Protein AF-A0A7S4NW80-F1 (afdb_monomer_lite)

Secondary structure (DSSP, 8-state):
--------------PPPHHHHHHHHHHHHT-BTTTEETTEEEGGGHHHHTTTS-HHHHHHHHHHHHHTTS-EEEETTEEE-GGGS-SSPP-GGGTS-GGGSS---------------------------

Foldseek 3Di:
DDDPPDDPPDDDDDDDDPVVLVVLLCLLLVPPPPAADQQKGAQVCLCVSCVVPPPVCSVVSVVVCVVVVQWDDPPPRMIGGPSSHDPDDPDCVCPPDPCNVPPDPPPPDDDDDDDDDDDDDDDDDDDDD

InterPro domains:
  IPR032171 C-terminal of Roc, COR-A domain [PF16095] (11-85)

Sequence (129 aa):
REGEEGEVVRKRLVVLQPRWLTSVLATVVTMRYAYVKRGILHEKDLPKIWHEYPSSLWKPMRLLLQKLDIFFDLGDGRFIVPCLLPENRPNVEMYTTREGILGRRKRKKGRRGALGEGEEEEGGLLLRR

Structure (mmCIF, N/CA/C/O backbone):
data_AF-A0A7S4NW80-F1
#
_entry.id   AF-A0A7S4NW80-F1
#
loop_
_atom_site.group_PDB
_atom_site.id
_atom_site.type_symbol
_atom_site.label_atom_id
_atom_site.label_alt_id
_atom_site.label_comp_id
_atom_site.label_asym_id
_atom_site.label_entity_id
_atom_site.label_seq_id
_atom_site.pdbx_PDB_ins_code
_atom_site.Cartn_x
_atom_site.Cartn_y
_atom_site.Cartn_z
_atom_site.occupancy
_atom_site.B_iso_or_equiv
_atom_site.auth_seq_id
_atom_site.auth_comp_id
_atom_site.auth_asym_id
_atom_site.auth_atom_id
_atom_site.pdbx_PDB_model_num
ATOM 1 N N . ARG A 1 1 ? -12.847 -30.992 36.897 1.00 46.88 1 ARG A N 1
ATOM 2 C CA . ARG A 1 1 ? -13.481 -30.489 35.656 1.00 46.88 1 ARG A CA 1
ATOM 3 C C . ARG A 1 1 ? -12.911 -29.106 35.438 1.00 46.88 1 ARG A C 1
ATOM 5 O O . ARG A 1 1 ? -13.334 -28.179 36.111 1.00 46.88 1 ARG A O 1
ATOM 12 N N . GLU A 1 2 ? -11.851 -29.042 34.647 1.00 44.47 2 GLU A N 1
ATOM 13 C CA . GLU A 1 2 ? -11.161 -27.805 34.293 1.00 44.47 2 GLU A CA 1
ATOM 14 C C . GLU A 1 2 ? -12.064 -27.013 33.345 1.00 44.47 2 GLU A C 1
ATOM 16 O O . GLU A 1 2 ? -12.655 -27.584 32.427 1.00 44.47 2 GLU A O 1
ATOM 21 N N . GLY A 1 3 ? -12.262 -25.733 33.648 1.00 48.06 3 GLY A N 1
ATOM 22 C CA . GLY A 1 3 ? -12.982 -24.812 32.784 1.00 48.06 3 GLY A CA 1
ATOM 23 C C . GLY A 1 3 ? -12.032 -24.317 31.707 1.00 48.06 3 GLY A C 1
ATOM 24 O O . GLY A 1 3 ? -11.079 -23.606 32.008 1.00 48.06 3 GLY A O 1
ATOM 25 N N . GLU A 1 4 ? -12.289 -24.699 30.462 1.00 56.06 4 GLU A N 1
ATOM 26 C CA . GLU A 1 4 ? -11.706 -24.041 29.298 1.00 56.06 4 GLU A CA 1
ATOM 27 C C . GLU A 1 4 ? -12.335 -22.644 29.188 1.00 56.06 4 GLU A C 1
ATOM 29 O O . GLU A 1 4 ? -13.441 -22.472 28.670 1.00 56.06 4 GLU A O 1
ATOM 34 N N . GLU A 1 5 ? -11.661 -21.631 29.733 1.00 56.81 5 GLU A N 1
ATOM 35 C CA . GLU A 1 5 ? -11.997 -20.235 29.466 1.00 56.81 5 GLU A CA 1
ATOM 36 C C . GLU A 1 5 ? -11.665 -19.929 28.002 1.00 56.81 5 GLU A C 1
ATOM 38 O O . GLU A 1 5 ? -10.523 -19.671 27.627 1.00 56.81 5 GLU A O 1
ATOM 43 N N . GLY A 1 6 ? -12.684 -20.009 27.147 1.00 58.62 6 GLY A N 1
ATOM 44 C CA . GLY A 1 6 ? -12.583 -19.620 25.748 1.00 58.62 6 GLY A CA 1
ATOM 45 C C . GLY A 1 6 ? -12.215 -18.141 25.617 1.00 58.62 6 GLY A C 1
ATOM 46 O O . GLY A 1 6 ? -12.953 -17.259 26.058 1.00 58.62 6 GLY A O 1
ATOM 47 N N . GLU A 1 7 ? -11.083 -17.866 24.974 1.00 63.31 7 GLU A N 1
ATOM 48 C CA . GLU A 1 7 ? -10.639 -16.519 24.626 1.00 63.31 7 GLU A CA 1
ATOM 49 C C . GLU A 1 7 ? -11.670 -15.845 23.700 1.00 63.31 7 GLU A C 1
ATOM 51 O O . GLU A 1 7 ? -11.826 -16.187 22.524 1.00 63.31 7 GLU A O 1
ATOM 56 N N . VAL A 1 8 ? -12.411 -14.866 24.227 1.00 65.25 8 VAL A N 1
ATOM 57 C CA . VAL A 1 8 ? -13.405 -14.114 23.451 1.00 65.25 8 VAL A CA 1
ATOM 58 C C . VAL A 1 8 ? -12.692 -13.090 22.566 1.00 65.25 8 VAL A C 1
ATOM 60 O O . VAL A 1 8 ? -12.494 -11.930 22.937 1.00 65.25 8 VAL A O 1
ATOM 63 N N . VAL A 1 9 ? -12.333 -13.502 21.351 1.00 64.62 9 VAL A N 1
ATOM 64 C CA . VAL A 1 9 ? -11.798 -12.603 20.320 1.00 64.62 9 VAL A CA 1
ATOM 65 C C . VAL A 1 9 ? -12.895 -11.625 19.874 1.00 64.62 9 VAL A C 1
ATOM 67 O O . VAL A 1 9 ? -13.737 -11.931 19.026 1.00 64.62 9 VAL A O 1
ATOM 70 N N . ARG A 1 10 ? -12.895 -10.406 20.428 1.00 58.72 10 ARG A N 1
ATOM 71 C CA . ARG A 1 10 ? -13.796 -9.321 20.001 1.00 58.72 10 ARG A CA 1
ATOM 72 C C . ARG A 1 10 ? -13.418 -8.829 18.602 1.00 58.72 10 ARG A C 1
ATOM 74 O O . ARG A 1 10 ? -12.544 -7.979 18.437 1.00 58.72 10 ARG A O 1
ATOM 81 N N . LYS A 1 11 ? -14.115 -9.328 17.580 1.00 71.88 11 LYS A N 1
ATOM 82 C CA . LYS A 1 11 ? -14.012 -8.809 16.210 1.00 71.88 11 LYS A CA 1
ATOM 83 C C . LYS A 1 11 ? -14.622 -7.406 16.147 1.00 71.88 11 LYS A C 1
ATOM 85 O O . LYS A 1 11 ? -15.823 -7.235 16.335 1.00 71.88 11 LYS A O 1
ATOM 90 N N . ARG A 1 12 ? -13.798 -6.390 15.876 1.00 76.12 12 ARG A N 1
ATOM 91 C CA . ARG A 1 12 ? -14.279 -5.034 15.571 1.00 76.12 12 ARG A CA 1
ATOM 92 C C . ARG A 1 12 ? -14.757 -4.993 14.120 1.00 76.12 12 ARG A C 1
ATOM 94 O O . ARG A 1 12 ? -13.950 -5.153 13.207 1.00 76.12 12 ARG A O 1
ATOM 101 N N . LEU A 1 13 ? -16.057 -4.788 13.920 1.00 80.38 13 LEU A N 1
ATOM 102 C CA . LEU A 1 13 ? -16.633 -4.538 12.601 1.00 80.38 13 LEU A CA 1
ATOM 103 C C . LEU A 1 13 ? -16.345 -3.086 12.205 1.00 80.38 13 LEU A C 1
ATOM 105 O O . LEU A 1 13 ? -16.737 -2.161 12.912 1.00 80.38 13 LEU A O 1
ATOM 109 N N . VAL A 1 14 ? -15.648 -2.891 11.087 1.00 79.88 14 VAL A N 1
ATOM 110 C CA . VAL A 1 14 ? -15.378 -1.567 10.515 1.00 79.88 14 VAL A CA 1
ATOM 111 C C . VAL A 1 14 ? -16.113 -1.481 9.185 1.00 79.88 14 VAL A C 1
ATOM 113 O O . VAL A 1 14 ? -15.820 -2.248 8.271 1.00 79.88 14 VAL A O 1
ATOM 116 N N . VAL A 1 15 ? -17.069 -0.558 9.084 1.00 84.75 15 VAL A N 1
ATOM 117 C CA . VAL A 1 15 ? -17.793 -0.273 7.839 1.00 84.75 15 VAL A CA 1
ATOM 118 C C . VAL A 1 15 ? -17.139 0.937 7.184 1.00 84.75 15 VAL A C 1
ATOM 120 O O . VAL A 1 15 ? -17.093 2.017 7.769 1.00 84.75 15 VAL A O 1
ATOM 123 N N . LEU A 1 16 ? -16.598 0.744 5.982 1.00 86.94 16 LEU A N 1
ATOM 124 C CA . LEU A 1 16 ? -15.934 1.795 5.214 1.00 86.94 16 LEU A CA 1
ATOM 125 C C . LEU A 1 16 ? -16.882 2.351 4.154 1.00 86.94 16 LEU A C 1
ATOM 127 O O . LEU A 1 16 ? -17.614 1.603 3.506 1.00 86.94 16 LEU A O 1
ATOM 131 N N . GLN A 1 17 ? -16.829 3.663 3.932 1.00 90.94 17 GLN A N 1
ATOM 132 C CA . GLN A 1 17 ? -17.510 4.275 2.796 1.00 90.94 17 GLN A CA 1
ATOM 133 C C . GLN A 1 17 ? -16.783 3.892 1.491 1.00 90.94 17 GLN A C 1
ATOM 135 O O . GLN A 1 17 ? -15.570 4.110 1.404 1.00 90.94 17 GLN A O 1
ATOM 140 N N . PRO A 1 18 ? -17.483 3.394 0.452 1.00 90.81 18 PRO A N 1
ATOM 141 C CA . PRO A 1 18 ? -16.846 2.960 -0.796 1.00 90.81 18 PRO A CA 1
ATOM 142 C C . PRO A 1 18 ? -15.996 4.049 -1.454 1.00 90.81 18 PRO A C 1
ATOM 144 O O . PRO A 1 18 ? -14.873 3.791 -1.877 1.00 90.81 18 PRO A O 1
ATOM 147 N N . ARG A 1 19 ? -16.494 5.292 -1.459 1.00 92.62 19 ARG A N 1
ATOM 148 C CA . ARG A 1 19 ? -15.778 6.447 -2.012 1.00 92.62 19 ARG A CA 1
ATOM 149 C C . ARG A 1 19 ? -14.436 6.685 -1.314 1.00 92.62 19 ARG A C 1
ATOM 151 O O . ARG A 1 19 ? -13.433 6.921 -1.981 1.00 92.62 19 ARG A O 1
ATOM 158 N N . TRP A 1 20 ? -14.403 6.580 0.013 1.00 89.56 20 TRP A N 1
ATOM 159 C CA . TRP A 1 20 ? -13.165 6.727 0.778 1.00 89.56 20 TRP A CA 1
ATOM 160 C C . TRP A 1 20 ? -12.166 5.622 0.427 1.00 89.56 20 TRP A C 1
ATOM 162 O O . TRP A 1 20 ? -11.004 5.909 0.150 1.00 89.56 20 TRP A O 1
ATOM 172 N N . LEU A 1 21 ? -12.630 4.370 0.343 1.00 89.75 21 LEU A N 1
ATOM 173 C CA . LEU A 1 21 ? -11.783 3.246 -0.054 1.00 89.75 21 LEU A CA 1
ATOM 174 C C . LEU A 1 21 ? -11.182 3.468 -1.444 1.00 89.75 21 LEU A C 1
ATOM 176 O O . LEU A 1 21 ? -9.977 3.316 -1.614 1.00 89.75 21 LEU A O 1
ATOM 180 N N . THR A 1 22 ? -11.989 3.886 -2.422 1.00 90.88 22 THR A N 1
ATOM 181 C CA . THR A 1 22 ? -11.489 4.155 -3.777 1.00 90.88 22 THR A CA 1
ATOM 182 C C . THR A 1 22 ? -10.425 5.247 -3.802 1.00 90.88 22 THR A C 1
ATOM 184 O O . THR A 1 22 ? -9.446 5.102 -4.528 1.00 90.88 22 THR A O 1
ATOM 187 N N . SER A 1 23 ? -10.555 6.293 -2.977 1.00 89.25 23 SER A N 1
ATOM 188 C CA . SER A 1 23 ? -9.521 7.323 -2.843 1.00 89.25 23 SER A CA 1
ATOM 189 C C . SER A 1 23 ? -8.219 6.738 -2.297 1.00 89.25 23 SER A C 1
ATOM 191 O O . SER A 1 23 ? -7.157 6.992 -2.862 1.00 89.25 23 SER A O 1
ATOM 193 N N . VAL A 1 24 ? -8.294 5.890 -1.267 1.00 88.25 24 VAL A N 1
ATOM 194 C CA . VAL A 1 24 ? -7.122 5.194 -0.716 1.00 88.25 24 VAL A CA 1
ATOM 195 C C . VAL A 1 24 ? -6.454 4.308 -1.769 1.00 88.25 24 VAL A C 1
ATOM 197 O O . VAL A 1 24 ? -5.238 4.387 -1.939 1.00 88.25 24 VAL A O 1
ATOM 200 N N . LEU A 1 25 ? -7.222 3.509 -2.515 1.00 86.75 25 LEU A N 1
ATOM 201 C CA . LEU A 1 25 ? -6.668 2.659 -3.574 1.00 86.75 25 LEU A CA 1
ATOM 202 C C . LEU A 1 25 ? -6.010 3.490 -4.678 1.00 86.75 25 LEU A C 1
ATOM 204 O O . LEU A 1 25 ? -4.895 3.181 -5.101 1.00 86.75 25 LEU A O 1
ATOM 208 N N . ALA A 1 26 ? -6.671 4.571 -5.101 1.00 87.00 26 ALA A N 1
ATOM 209 C CA . ALA A 1 26 ? -6.148 5.480 -6.110 1.00 87.00 26 ALA A CA 1
ATOM 210 C C . ALA A 1 26 ? -4.785 6.036 -5.691 1.00 87.00 26 ALA A C 1
ATOM 212 O O . ALA A 1 26 ? -3.867 5.999 -6.506 1.00 87.00 26 ALA A O 1
ATOM 213 N N . THR A 1 27 ? -4.609 6.424 -4.414 1.00 84.94 27 THR A N 1
ATOM 214 C CA . THR A 1 27 ? -3.316 6.947 -3.939 1.00 84.94 27 THR A CA 1
ATOM 215 C C . THR A 1 27 ? -2.152 6.004 -4.194 1.00 84.94 27 THR A C 1
ATOM 217 O O . THR A 1 27 ? -1.060 6.508 -4.405 1.00 84.94 27 THR A O 1
ATOM 220 N N . VAL A 1 28 ? -2.368 4.680 -4.196 1.00 82.00 28 VAL A N 1
ATOM 221 C CA . VAL A 1 28 ? -1.335 3.653 -4.421 1.00 82.00 28 VAL A CA 1
ATOM 222 C C . VAL A 1 28 ? -1.138 3.344 -5.896 1.00 82.00 28 VAL A C 1
ATOM 224 O O . VAL A 1 28 ? -0.006 3.296 -6.375 1.00 82.00 28 VAL A O 1
ATOM 227 N N . VAL A 1 29 ? -2.227 3.159 -6.638 1.00 77.12 29 VAL A N 1
ATOM 228 C CA . VAL A 1 29 ? -2.153 2.753 -8.048 1.00 77.12 29 VAL A CA 1
ATOM 229 C C . VAL A 1 29 ? -1.610 3.886 -8.927 1.00 77.12 29 VAL A C 1
ATOM 231 O O . VAL A 1 29 ? -0.906 3.626 -9.903 1.00 77.12 29 VAL A O 1
ATOM 234 N N . THR A 1 30 ? -1.864 5.149 -8.572 1.00 78.25 30 THR A N 1
ATOM 235 C CA . THR A 1 30 ? -1.389 6.308 -9.344 1.00 78.25 30 THR A CA 1
ATOM 236 C C . THR A 1 30 ? 0.000 6.803 -8.934 1.00 78.25 30 THR A C 1
ATOM 238 O O . THR A 1 30 ? 0.465 7.796 -9.491 1.00 78.25 30 THR A O 1
ATOM 241 N N . MET A 1 31 ? 0.708 6.130 -8.013 1.00 73.81 31 MET A N 1
ATOM 242 C CA . MET A 1 31 ? 2.079 6.483 -7.589 1.00 73.81 31 MET A CA 1
ATOM 243 C C . MET A 1 31 ? 3.140 6.191 -8.657 1.00 73.81 31 MET A C 1
ATOM 245 O O . MET A 1 31 ? 4.186 5.596 -8.380 1.00 73.81 31 MET A O 1
ATOM 249 N N . ARG A 1 32 ? 2.915 6.550 -9.914 1.00 63.62 32 ARG A N 1
ATOM 250 C CA . ARG A 1 32 ? 3.941 6.333 -10.929 1.00 63.62 32 ARG A CA 1
ATOM 251 C C . ARG A 1 32 ? 5.057 7.380 -10.780 1.00 63.62 32 ARG A C 1
ATOM 253 O O . ARG A 1 32 ? 4.809 8.575 -10.661 1.00 63.62 32 ARG A O 1
ATOM 260 N N . TYR A 1 33 ? 6.300 6.892 -10.767 1.00 63.81 33 TYR A N 1
ATOM 261 C CA . TYR A 1 33 ? 7.582 7.620 -10.831 1.00 63.81 33 TYR A CA 1
ATOM 262 C C . TYR A 1 33 ? 8.055 8.416 -9.600 1.00 63.81 33 TYR A C 1
ATOM 264 O O . TYR A 1 33 ? 9.267 8.530 -9.422 1.00 63.81 33 TYR A O 1
ATOM 272 N N . ALA A 1 34 ? 7.171 8.918 -8.729 1.00 69.00 34 ALA A N 1
ATOM 273 C CA . ALA A 1 34 ? 7.596 9.739 -7.581 1.00 69.00 34 ALA A CA 1
ATOM 274 C C . ALA A 1 34 ? 8.117 8.923 -6.378 1.00 69.00 34 ALA A C 1
ATOM 276 O O . ALA A 1 34 ? 9.140 9.273 -5.789 1.00 69.00 34 ALA A O 1
ATOM 277 N N . TYR A 1 35 ? 7.441 7.822 -6.031 1.00 77.19 35 TYR A N 1
ATOM 278 C CA . TYR A 1 35 ? 7.713 7.062 -4.795 1.00 77.19 35 TYR A CA 1
ATOM 279 C C . TYR A 1 35 ? 7.975 5.571 -5.024 1.00 77.19 35 TYR A C 1
ATOM 281 O O . TYR A 1 35 ? 8.599 4.921 -4.187 1.00 77.19 35 TYR A O 1
ATOM 289 N N . VAL A 1 36 ? 7.537 5.031 -6.165 1.00 81.00 36 VAL A N 1
ATOM 290 C CA . VAL A 1 36 ? 7.682 3.613 -6.502 1.00 81.00 36 VAL A CA 1
ATOM 291 C C . VAL A 1 36 ? 8.739 3.448 -7.587 1.00 81.00 36 VAL A C 1
ATOM 293 O O . VAL A 1 36 ? 8.594 3.957 -8.700 1.00 81.00 36 VAL A O 1
ATOM 296 N N . LYS A 1 37 ? 9.813 2.714 -7.278 1.00 83.25 37 LYS A N 1
ATOM 297 C CA . LYS A 1 37 ? 10.884 2.388 -8.231 1.00 83.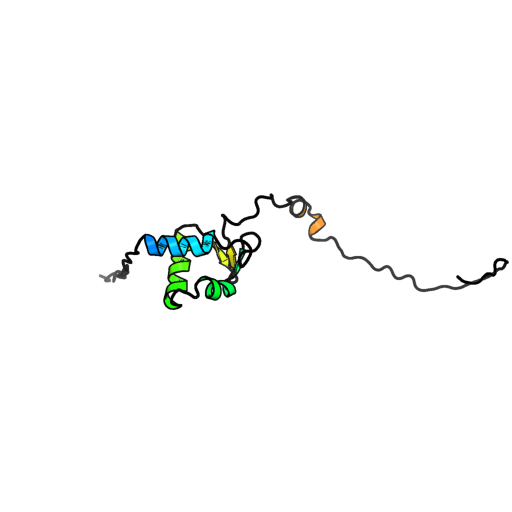25 37 LYS A CA 1
ATOM 298 C C . LYS A 1 37 ? 10.858 0.897 -8.532 1.00 83.25 37 LYS A C 1
ATOM 300 O O . LYS A 1 37 ? 11.095 0.089 -7.643 1.00 83.25 37 LYS A O 1
ATOM 305 N N . ARG A 1 38 ? 10.601 0.535 -9.796 1.00 85.62 38 ARG A N 1
ATOM 306 C CA . ARG A 1 38 ? 10.499 -0.869 -10.257 1.00 85.62 38 ARG A CA 1
ATOM 307 C C . ARG A 1 38 ? 9.504 -1.697 -9.424 1.00 85.62 38 ARG A C 1
ATOM 309 O O . ARG A 1 38 ? 9.812 -2.815 -9.031 1.00 85.62 38 ARG A O 1
ATOM 316 N N . GLY A 1 39 ? 8.348 -1.117 -9.110 1.00 89.00 39 GLY A N 1
ATOM 317 C CA . GLY A 1 39 ? 7.333 -1.748 -8.262 1.00 89.00 39 GLY A CA 1
ATOM 318 C C . GLY A 1 39 ? 7.678 -1.810 -6.771 1.00 89.00 39 GLY A C 1
ATOM 319 O O . GLY A 1 39 ? 6.900 -2.382 -6.021 1.00 89.00 39 GLY A O 1
ATOM 320 N N . ILE A 1 40 ? 8.795 -1.228 -6.315 1.00 91.81 40 ILE A N 1
ATOM 321 C CA . ILE A 1 40 ? 9.170 -1.189 -4.894 1.00 91.81 40 ILE A CA 1
ATOM 322 C C . ILE A 1 40 ? 8.820 0.167 -4.280 1.00 91.81 40 ILE A C 1
ATOM 324 O O . ILE A 1 40 ? 9.253 1.208 -4.780 1.00 91.81 40 ILE A O 1
ATOM 328 N N . LEU A 1 41 ? 8.076 0.134 -3.177 1.00 91.31 41 LEU A N 1
ATOM 329 C CA . LEU A 1 41 ? 7.704 1.267 -2.333 1.00 91.31 41 LEU A CA 1
ATOM 330 C C . LEU A 1 41 ? 8.421 1.161 -0.980 1.00 91.31 41 LEU A C 1
ATOM 332 O O . LEU A 1 41 ? 8.477 0.084 -0.392 1.00 91.31 41 LEU A O 1
ATOM 336 N N . HIS A 1 42 ? 8.949 2.267 -0.458 1.00 92.00 42 HIS A N 1
ATOM 337 C CA . HIS A 1 42 ? 9.566 2.291 0.870 1.00 92.00 42 HIS A CA 1
ATOM 338 C C . HIS A 1 42 ? 8.608 2.843 1.932 1.00 92.00 42 HIS A C 1
ATOM 340 O O . HIS A 1 42 ? 7.915 3.833 1.701 1.00 92.00 42 HIS A O 1
ATOM 346 N N . GLU A 1 43 ? 8.640 2.272 3.139 1.00 90.62 43 GLU A N 1
ATOM 347 C CA . GLU A 1 43 ? 7.817 2.710 4.276 1.00 90.62 43 GLU A CA 1
ATOM 348 C C . GLU A 1 43 ? 8.037 4.187 4.623 1.00 90.62 43 GLU A C 1
ATOM 350 O O . GLU A 1 43 ? 7.084 4.897 4.927 1.00 90.62 43 GLU A O 1
ATOM 355 N N . LYS A 1 44 ? 9.272 4.684 4.486 1.00 91.12 44 LYS A N 1
ATOM 356 C CA . LYS A 1 44 ? 9.628 6.096 4.718 1.00 91.12 44 LYS A CA 1
ATOM 357 C C . LYS A 1 44 ? 8.887 7.093 3.819 1.00 91.12 44 LYS A C 1
ATOM 359 O O . LYS A 1 44 ? 8.844 8.279 4.137 1.00 91.12 44 LYS A O 1
ATOM 364 N N . ASP A 1 45 ? 8.355 6.639 2.686 1.00 89.75 45 ASP A N 1
ATOM 365 C CA . ASP A 1 45 ? 7.639 7.486 1.734 1.00 89.75 45 ASP A CA 1
ATOM 366 C C . ASP A 1 45 ? 6.118 7.453 1.963 1.00 89.75 45 ASP A C 1
ATOM 368 O O . ASP A 1 45 ? 5.428 8.389 1.557 1.00 89.75 45 ASP A O 1
ATOM 372 N N . LEU A 1 46 ? 5.596 6.462 2.706 1.00 88.81 46 LEU A N 1
ATOM 373 C CA . LEU A 1 46 ? 4.175 6.376 3.072 1.00 88.81 46 LEU A CA 1
ATOM 374 C C . LEU A 1 46 ? 3.640 7.633 3.781 1.00 88.81 46 LEU A C 1
ATOM 376 O O . LEU A 1 46 ? 2.552 8.070 3.410 1.00 88.81 46 LEU A O 1
ATOM 380 N N . PRO A 1 47 ? 4.366 8.276 4.721 1.00 89.25 47 PRO A N 1
ATOM 381 C CA . PRO A 1 47 ? 3.908 9.520 5.340 1.00 89.25 47 PRO A CA 1
ATOM 382 C C . PRO A 1 47 ? 3.665 10.655 4.342 1.00 89.25 47 PRO A C 1
ATOM 384 O O . PRO A 1 47 ? 2.782 11.476 4.555 1.00 89.25 47 PRO A O 1
ATOM 387 N N . LYS A 1 48 ? 4.438 10.711 3.249 1.00 89.06 48 LYS A N 1
ATOM 388 C CA . LYS A 1 48 ? 4.287 11.745 2.211 1.00 89.06 48 LYS A CA 1
ATOM 389 C C . LYS A 1 48 ? 3.078 11.462 1.332 1.00 89.06 48 LYS A C 1
ATOM 391 O O . LYS A 1 48 ? 2.352 12.371 0.956 1.00 89.06 48 LYS A O 1
ATOM 396 N N . ILE A 1 49 ? 2.857 10.190 1.023 1.00 88.50 49 ILE A N 1
ATOM 397 C CA . ILE A 1 49 ? 1.713 9.745 0.234 1.00 88.50 49 ILE A CA 1
ATOM 398 C C . ILE A 1 49 ? 0.415 9.987 1.005 1.00 88.50 49 ILE A C 1
ATOM 400 O O . ILE A 1 49 ? -0.531 10.551 0.470 1.00 88.50 49 ILE A O 1
ATOM 404 N N . TRP A 1 50 ? 0.359 9.527 2.254 1.00 90.19 50 TRP A N 1
ATOM 405 C CA . TRP A 1 50 ? -0.853 9.539 3.067 1.00 90.19 50 TRP A CA 1
ATOM 406 C C . TRP A 1 50 ? -0.925 10.749 3.999 1.00 90.19 50 TRP A C 1
ATOM 408 O O . TRP A 1 50 ? -1.602 10.685 5.020 1.00 90.19 50 TRP A O 1
ATOM 418 N N . HIS A 1 51 ? -0.248 11.848 3.655 1.00 89.00 51 HIS A N 1
ATOM 419 C CA . HIS A 1 51 ? -0.205 13.065 4.471 1.00 89.00 51 HIS A CA 1
ATOM 420 C C . HIS A 1 51 ? -1.598 13.671 4.722 1.00 89.00 51 HIS A C 1
ATOM 422 O O . HIS A 1 51 ? -1.819 14.293 5.756 1.00 89.00 51 HIS A O 1
ATOM 428 N N . GLU A 1 52 ? -2.546 13.448 3.808 1.00 88.88 52 GLU A N 1
ATOM 429 C CA . GLU A 1 52 ? -3.948 13.874 3.931 1.00 88.88 52 GLU A CA 1
ATOM 430 C C . GLU A 1 52 ? -4.760 13.011 4.914 1.00 88.88 52 GLU A C 1
ATOM 432 O O . GLU A 1 52 ? -5.853 13.394 5.331 1.00 88.88 52 GLU A O 1
ATOM 437 N N . TYR A 1 53 ? -4.242 11.840 5.297 1.00 89.50 53 TYR A N 1
ATOM 438 C CA . TYR A 1 53 ? -4.903 10.910 6.206 1.00 89.50 53 TYR A CA 1
ATOM 439 C C . TYR A 1 53 ? -4.274 10.981 7.605 1.00 89.50 53 TYR A C 1
ATOM 441 O O . TYR A 1 53 ? -3.049 11.056 7.730 1.00 89.50 53 TYR A O 1
ATOM 449 N N . PRO A 1 54 ? -5.076 10.861 8.678 1.00 91.50 54 PRO A N 1
ATOM 450 C CA . PRO A 1 54 ? -4.561 10.747 10.037 1.00 91.50 54 PRO A CA 1
ATOM 451 C C . PRO A 1 54 ? -3.545 9.607 10.172 1.00 91.50 54 PRO A C 1
ATOM 453 O O . PRO A 1 54 ? -3.785 8.491 9.706 1.00 91.50 54 PRO A O 1
ATOM 456 N N . SER A 1 55 ? -2.448 9.851 10.890 1.00 90.88 55 SER A N 1
ATOM 457 C CA . SER A 1 55 ? -1.382 8.859 11.105 1.00 90.88 55 SER A CA 1
ATOM 458 C C . SER A 1 55 ? -1.862 7.578 11.795 1.00 90.88 55 SER A C 1
ATOM 460 O O . SER A 1 55 ? -1.329 6.494 11.553 1.00 90.88 55 SER A O 1
ATOM 462 N N . SER A 1 56 ? -2.930 7.672 12.592 1.00 91.06 56 SER A N 1
ATOM 463 C CA . SER A 1 56 ? -3.609 6.526 13.205 1.00 91.06 56 SER A CA 1
ATOM 464 C C . SER A 1 56 ? -4.214 5.557 12.180 1.00 91.06 56 SER A C 1
ATOM 466 O O . SER A 1 56 ? -4.355 4.369 12.475 1.00 91.06 56 SER A O 1
ATOM 468 N N . LEU A 1 57 ? -4.539 6.032 10.972 1.00 89.88 57 LEU A N 1
ATOM 469 C CA . LEU A 1 57 ? -5.125 5.232 9.897 1.00 89.88 57 LEU A CA 1
ATOM 470 C C . LEU A 1 57 ? -4.086 4.604 8.971 1.00 89.88 57 LEU A C 1
ATOM 472 O O . LEU A 1 57 ? -4.413 3.638 8.287 1.00 89.88 57 LEU A O 1
ATOM 476 N N . TRP A 1 58 ? -2.832 5.060 8.985 1.00 90.88 58 TRP A N 1
ATOM 477 C CA . TRP A 1 58 ? -1.808 4.552 8.068 1.00 90.88 58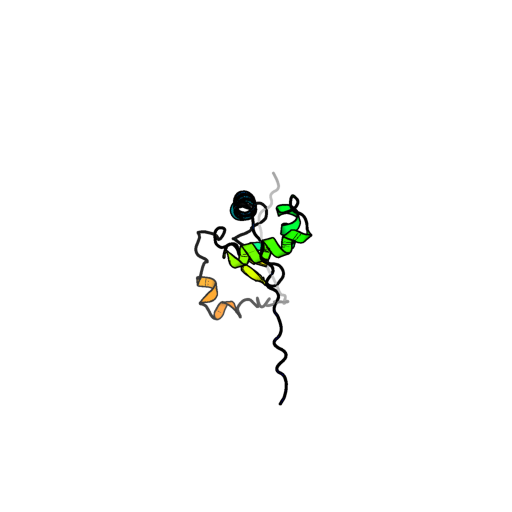 TRP A CA 1
ATOM 478 C C . TRP A 1 58 ? -1.576 3.046 8.223 1.00 90.88 58 TRP A C 1
ATOM 480 O O . TRP A 1 58 ? -1.490 2.330 7.229 1.00 90.88 58 TRP A O 1
ATOM 490 N N . LYS A 1 59 ? -1.520 2.526 9.458 1.00 90.44 59 LYS A N 1
ATOM 491 C CA . LYS A 1 59 ? -1.374 1.078 9.702 1.00 90.44 59 LYS A CA 1
ATOM 492 C C . LYS A 1 59 ? -2.619 0.286 9.258 1.00 90.44 59 LYS A C 1
ATOM 494 O O . LYS A 1 59 ? -2.446 -0.670 8.502 1.00 90.44 59 LYS A O 1
ATOM 499 N N . PRO A 1 60 ? -3.855 0.657 9.651 1.00 90.00 60 PRO A N 1
ATOM 500 C CA . PRO A 1 60 ? -5.073 0.039 9.122 1.00 90.00 60 PRO A CA 1
ATOM 501 C C . PRO A 1 60 ? -5.177 0.051 7.593 1.00 90.00 60 PRO A C 1
ATOM 503 O O . PRO A 1 60 ? -5.494 -0.978 7.005 1.00 90.00 60 PRO A O 1
ATOM 506 N N . MET A 1 61 ? -4.875 1.181 6.945 1.00 90.12 61 MET A N 1
ATOM 507 C CA . MET A 1 61 ? -4.878 1.310 5.484 1.00 90.12 61 MET A CA 1
ATOM 508 C C . MET A 1 61 ? -3.885 0.341 4.854 1.00 90.12 61 MET A C 1
ATOM 510 O O . MET A 1 61 ? -4.227 -0.374 3.919 1.00 90.12 61 MET A O 1
ATOM 514 N N . ARG A 1 62 ? -2.676 0.256 5.416 1.00 90.12 62 ARG A N 1
ATOM 515 C CA . ARG A 1 62 ? -1.645 -0.673 4.956 1.00 90.12 62 ARG A CA 1
ATOM 516 C C . ARG A 1 62 ? -2.113 -2.128 5.012 1.00 90.12 62 ARG A C 1
ATOM 518 O O . ARG A 1 62 ? -2.000 -2.846 4.026 1.00 90.12 62 ARG A O 1
ATOM 525 N N . LEU A 1 63 ? -2.692 -2.538 6.141 1.00 90.25 63 LEU A N 1
ATOM 526 C CA . LEU A 1 63 ? -3.232 -3.889 6.326 1.00 90.25 63 LEU A CA 1
ATOM 527 C C . LEU A 1 63 ? -4.410 -4.172 5.390 1.00 90.25 63 LEU A C 1
ATOM 529 O O . LEU A 1 63 ? -4.556 -5.289 4.906 1.00 90.25 63 LEU A O 1
ATOM 533 N N . LEU A 1 64 ? -5.256 -3.175 5.134 1.00 89.81 64 LEU A N 1
ATOM 534 C CA . LEU A 1 64 ? -6.360 -3.300 4.191 1.00 89.81 64 LEU A CA 1
ATOM 535 C C . LEU A 1 64 ? -5.846 -3.513 2.765 1.00 89.81 64 LEU A C 1
ATOM 537 O O . LEU A 1 64 ? -6.326 -4.399 2.073 1.00 89.81 64 LEU A O 1
ATOM 541 N N . LEU A 1 65 ? -4.845 -2.742 2.350 1.00 90.00 65 LEU A N 1
ATOM 542 C CA . LEU A 1 65 ? -4.250 -2.829 1.018 1.00 90.00 65 LEU A CA 1
ATOM 543 C C . LEU A 1 65 ? -3.512 -4.158 0.799 1.00 90.00 65 LEU A C 1
ATOM 545 O O . LEU A 1 65 ? -3.592 -4.714 -0.292 1.00 90.00 65 LEU A O 1
ATOM 549 N N . GLN A 1 66 ? -2.882 -4.701 1.844 1.00 91.50 66 GLN A N 1
ATOM 550 C CA . GLN A 1 66 ? -2.328 -6.059 1.834 1.00 91.50 66 GLN A CA 1
ATOM 551 C C . GLN A 1 66 ? -3.420 -7.126 1.717 1.00 91.50 66 GLN A C 1
ATOM 553 O O . GLN A 1 66 ? -3.286 -8.049 0.929 1.00 91.50 66 GLN A O 1
ATOM 558 N N . LYS A 1 67 ? -4.529 -6.989 2.456 1.00 90.50 67 LYS A N 1
ATOM 559 C CA . LYS A 1 67 ? -5.675 -7.913 2.357 1.00 90.50 67 LYS A CA 1
ATOM 560 C C . LYS A 1 67 ? -6.380 -7.880 1.002 1.00 90.50 67 LYS A C 1
ATOM 562 O O . LYS A 1 67 ? -7.093 -8.821 0.680 1.00 90.50 67 LYS A O 1
ATOM 567 N N . LEU A 1 68 ? -6.241 -6.782 0.267 1.00 90.06 68 LEU A N 1
ATOM 568 C CA . LEU A 1 68 ? -6.776 -6.611 -1.081 1.00 90.06 68 LEU A CA 1
ATOM 569 C C . LEU A 1 68 ? -5.750 -6.976 -2.168 1.00 90.06 68 LEU A C 1
ATOM 571 O O . LEU A 1 68 ? -6.012 -6.711 -3.336 1.00 90.06 68 LEU A O 1
ATOM 575 N N . ASP A 1 69 ? -4.592 -7.535 -1.796 1.00 91.56 69 ASP A N 1
ATOM 576 C CA . ASP A 1 69 ? -3.511 -7.937 -2.708 1.00 91.56 69 ASP A CA 1
ATOM 577 C C . ASP A 1 69 ? -2.962 -6.797 -3.589 1.00 91.56 69 ASP A C 1
ATOM 579 O O . ASP A 1 69 ? -2.422 -7.010 -4.675 1.00 91.56 69 ASP A O 1
ATOM 583 N N . ILE A 1 70 ? -3.073 -5.551 -3.115 1.00 89.81 70 ILE A N 1
ATOM 584 C CA . ILE A 1 70 ? -2.627 -4.364 -3.862 1.00 89.81 70 ILE A CA 1
ATOM 585 C C . ILE A 1 70 ? -1.131 -4.129 -3.680 1.00 89.81 70 ILE A C 1
ATOM 587 O O . ILE A 1 70 ? -0.451 -3.679 -4.604 1.00 89.81 70 ILE A O 1
ATOM 591 N N . PHE A 1 71 ? -0.601 -4.439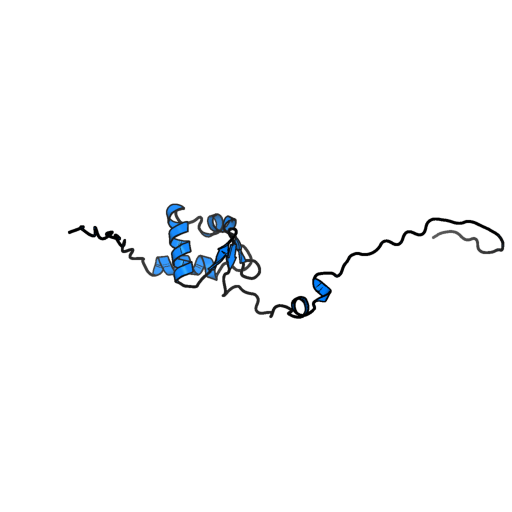 -2.500 1.00 91.31 71 PHE A N 1
ATOM 592 C CA . PHE A 1 71 ? 0.836 -4.514 -2.286 1.00 91.31 71 PHE A CA 1
ATOM 593 C C . PHE A 1 71 ? 1.178 -5.482 -1.161 1.00 91.31 71 PHE A C 1
ATOM 595 O O . PHE A 1 71 ? 0.379 -5.709 -0.255 1.00 91.31 71 PHE A O 1
ATOM 602 N N . PHE A 1 72 ? 2.404 -5.996 -1.185 1.00 92.88 72 PHE A N 1
ATOM 603 C CA . PHE A 1 72 ? 2.890 -6.989 -0.230 1.00 92.88 72 PHE A CA 1
ATOM 604 C C . PHE A 1 72 ? 4.105 -6.471 0.528 1.00 92.88 72 PHE A C 1
ATOM 606 O O . PHE A 1 72 ? 4.909 -5.726 -0.027 1.00 92.88 72 PHE A O 1
ATOM 613 N N . ASP A 1 73 ? 4.232 -6.854 1.796 1.00 93.62 73 ASP A N 1
ATOM 614 C CA . ASP A 1 73 ? 5.425 -6.576 2.599 1.00 93.62 73 ASP A CA 1
ATOM 615 C C . ASP A 1 73 ? 6.568 -7.503 2.174 1.00 93.62 73 ASP A C 1
ATOM 617 O O . ASP A 1 73 ? 6.384 -8.716 2.083 1.00 93.62 73 ASP A O 1
ATOM 621 N N . LEU A 1 74 ? 7.738 -6.931 1.895 1.00 93.44 74 LEU A N 1
ATOM 622 C CA . LEU A 1 74 ? 8.961 -7.676 1.593 1.00 93.44 74 LEU A CA 1
ATOM 623 C C . LEU A 1 74 ? 9.882 -7.812 2.815 1.00 93.44 74 LEU A C 1
ATOM 625 O O . LEU A 1 74 ? 10.938 -8.433 2.706 1.00 93.44 74 LEU A O 1
ATOM 629 N N . GLY A 1 75 ? 9.523 -7.211 3.950 1.00 89.75 75 GLY A N 1
ATOM 630 C CA . GLY A 1 75 ? 10.432 -6.978 5.063 1.00 89.75 75 GLY A CA 1
ATOM 631 C C . GLY A 1 75 ? 11.303 -5.735 4.854 1.00 89.75 75 GLY A C 1
ATOM 632 O O . GLY A 1 75 ? 11.308 -5.096 3.797 1.00 89.75 75 GLY A O 1
ATOM 633 N N . ASP A 1 76 ? 12.044 -5.359 5.898 1.00 91.62 76 ASP A N 1
ATOM 634 C CA . ASP A 1 76 ? 12.971 -4.215 5.906 1.00 91.62 76 ASP A CA 1
ATOM 635 C C . ASP A 1 76 ? 12.331 -2.860 5.535 1.00 91.62 76 ASP A C 1
ATOM 637 O O . ASP A 1 76 ? 12.984 -1.983 4.959 1.00 91.62 76 ASP A O 1
ATOM 641 N N . GLY A 1 77 ? 11.033 -2.685 5.807 1.00 91.00 77 GLY A N 1
ATOM 642 C CA . GLY A 1 77 ? 10.303 -1.460 5.466 1.00 91.00 77 GLY A CA 1
ATOM 643 C C . GLY A 1 77 ? 10.143 -1.247 3.956 1.00 91.00 77 GLY A C 1
ATOM 644 O O . GLY A 1 77 ? 10.137 -0.103 3.485 1.00 91.00 77 GLY A O 1
ATOM 645 N N . ARG A 1 78 ? 10.057 -2.330 3.174 1.00 93.50 78 ARG A N 1
ATOM 646 C CA . ARG A 1 78 ? 9.805 -2.300 1.727 1.00 93.50 78 ARG A CA 1
ATOM 647 C C . ARG A 1 78 ? 8.523 -3.040 1.384 1.00 93.50 78 ARG A C 1
ATOM 649 O O . ARG A 1 78 ? 8.239 -4.100 1.924 1.00 93.50 78 ARG A O 1
ATOM 656 N N . PHE A 1 79 ? 7.806 -2.507 0.405 1.00 92.81 79 PHE A N 1
ATOM 657 C CA . PHE A 1 79 ? 6.604 -3.107 -0.151 1.00 92.81 79 PHE A CA 1
ATOM 658 C C . PHE A 1 79 ? 6.758 -3.305 -1.656 1.00 92.81 79 PHE A C 1
ATOM 660 O O . PHE A 1 79 ? 7.371 -2.478 -2.332 1.00 92.81 79 PHE A O 1
ATOM 667 N N . ILE A 1 80 ? 6.183 -4.380 -2.186 1.00 93.38 80 ILE A N 1
ATOM 668 C CA . ILE A 1 80 ? 6.061 -4.619 -3.625 1.00 93.38 80 ILE A CA 1
ATOM 669 C C . ILE A 1 80 ? 4.637 -4.315 -4.078 1.00 93.38 80 ILE A C 1
ATOM 671 O O . ILE A 1 80 ? 3.681 -4.817 -3.498 1.00 93.38 80 ILE A O 1
ATOM 675 N N . VAL A 1 81 ? 4.505 -3.501 -5.121 1.00 92.00 81 VAL A N 1
ATOM 676 C CA . VAL A 1 81 ? 3.240 -3.125 -5.758 1.00 92.00 81 VAL A CA 1
ATOM 677 C C . VAL A 1 81 ? 3.193 -3.809 -7.132 1.00 92.00 81 VAL A C 1
ATOM 679 O O . VAL A 1 81 ? 3.836 -3.321 -8.067 1.00 92.00 81 VAL A O 1
ATOM 682 N N . PRO A 1 82 ? 2.485 -4.947 -7.285 1.00 90.19 82 PRO A N 1
ATOM 683 C CA . PRO A 1 82 ? 2.577 -5.788 -8.482 1.00 90.19 82 PRO A CA 1
ATOM 684 C C . PRO A 1 82 ? 2.193 -5.068 -9.774 1.00 90.19 82 PRO A C 1
ATOM 686 O O . PRO A 1 82 ? 2.866 -5.220 -10.790 1.00 90.19 82 PRO A O 1
ATOM 689 N N . CYS A 1 83 ? 1.155 -4.229 -9.730 1.00 87.88 83 CYS A N 1
ATOM 690 C CA . CYS A 1 83 ? 0.682 -3.479 -10.896 1.00 87.88 83 CYS A CA 1
ATOM 691 C C . CYS A 1 83 ? 1.654 -2.377 -11.361 1.00 87.88 83 CYS A C 1
ATOM 693 O O . CYS A 1 83 ? 1.458 -1.791 -12.424 1.00 87.88 83 CYS A O 1
ATOM 695 N N . LEU A 1 84 ? 2.708 -2.101 -10.584 1.00 88.75 84 LEU A N 1
ATOM 696 C CA . LEU A 1 84 ? 3.759 -1.132 -10.902 1.00 88.75 84 LEU A CA 1
ATOM 697 C C . LEU A 1 84 ? 5.111 -1.799 -11.204 1.00 88.75 84 LEU A C 1
ATOM 699 O O . LEU A 1 84 ? 6.135 -1.108 -11.278 1.00 88.75 84 LEU A O 1
ATOM 703 N N . LEU A 1 85 ? 5.140 -3.125 -11.370 1.00 89.50 85 LEU A N 1
ATOM 704 C CA . LEU A 1 85 ? 6.338 -3.831 -11.811 1.00 89.50 85 LEU A CA 1
ATOM 705 C C . LEU A 1 85 ? 6.700 -3.463 -13.259 1.00 89.50 85 LEU A C 1
ATOM 707 O O . LEU A 1 85 ? 5.820 -3.145 -14.060 1.00 89.50 85 LEU A O 1
ATOM 711 N N . PRO A 1 86 ? 7.996 -3.486 -13.616 1.00 87.00 86 PRO A N 1
ATOM 712 C CA . PRO A 1 86 ? 8.4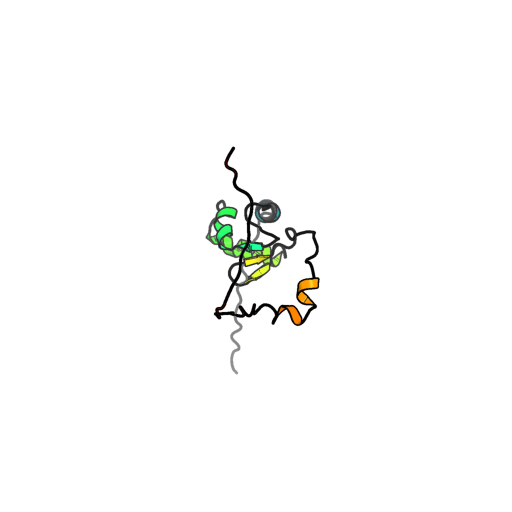16 -3.302 -14.997 1.00 87.00 86 PRO A CA 1
ATOM 713 C C . PRO A 1 86 ? 7.817 -4.382 -15.902 1.00 87.00 86 PRO A C 1
ATOM 715 O O . PRO A 1 86 ? 7.823 -5.558 -15.550 1.00 87.00 86 PRO A O 1
ATOM 718 N N . GLU A 1 87 ? 7.382 -3.989 -17.095 1.00 86.88 87 GLU A N 1
ATOM 719 C CA . GLU A 1 87 ? 6.906 -4.930 -18.121 1.00 86.88 87 GLU A CA 1
ATOM 720 C C . GLU A 1 87 ? 8.056 -5.764 -18.709 1.00 86.88 87 GLU A C 1
ATOM 722 O O . GLU A 1 87 ? 7.870 -6.907 -19.129 1.00 86.88 87 GLU A O 1
ATOM 727 N N . ASN A 1 88 ? 9.272 -5.209 -18.698 1.00 86.81 88 ASN A N 1
ATOM 728 C CA . ASN A 1 88 ? 10.462 -5.903 -19.166 1.00 86.81 88 ASN A CA 1
ATOM 729 C C . ASN A 1 88 ? 10.795 -7.073 -18.240 1.00 86.81 88 ASN A C 1
ATOM 731 O O . ASN A 1 88 ? 11.006 -6.892 -17.036 1.00 86.81 88 ASN A O 1
ATOM 735 N N . ARG A 1 89 ? 10.920 -8.267 -18.825 1.00 81.38 89 ARG A N 1
ATOM 736 C CA . ARG A 1 89 ? 11.372 -9.453 -18.098 1.00 81.38 89 ARG A CA 1
ATOM 737 C C . ARG A 1 89 ? 12.776 -9.219 -17.522 1.00 81.38 89 ARG A C 1
ATOM 739 O O . ARG A 1 89 ? 13.619 -8.625 -18.200 1.00 81.38 89 ARG A O 1
ATOM 746 N N . PRO A 1 90 ? 13.051 -9.683 -16.291 1.00 82.75 90 PRO A N 1
ATOM 747 C CA . PRO A 1 90 ? 14.400 -9.636 -15.747 1.00 82.75 90 PRO A CA 1
ATOM 748 C C . PRO A 1 90 ? 15.340 -10.460 -16.634 1.00 82.75 90 PRO A C 1
ATOM 750 O O . PRO A 1 90 ? 14.962 -11.530 -17.113 1.00 82.75 90 PRO A O 1
ATOM 753 N N . ASN A 1 91 ? 16.565 -9.975 -16.850 1.00 80.94 91 ASN A N 1
ATOM 754 C CA . ASN A 1 91 ? 17.573 -10.760 -17.554 1.00 80.94 91 ASN A CA 1
ATOM 755 C C . ASN A 1 91 ? 17.996 -11.942 -16.664 1.00 80.94 91 ASN A C 1
ATOM 757 O O . ASN A 1 91 ? 18.646 -11.751 -15.635 1.00 80.94 91 ASN A O 1
ATOM 761 N N . VAL A 1 92 ? 17.593 -13.151 -17.055 1.00 76.00 92 VAL A N 1
ATOM 762 C CA . VAL A 1 92 ? 17.800 -14.380 -16.277 1.00 76.00 92 VAL A CA 1
ATOM 763 C C . VAL A 1 92 ? 19.230 -14.919 -16.422 1.00 76.00 92 VAL A C 1
ATOM 765 O O . VAL A 1 92 ? 19.682 -15.666 -15.558 1.00 76.00 92 VAL A O 1
ATOM 768 N N . GLU A 1 93 ? 19.985 -14.479 -17.437 1.00 69.44 93 GLU A N 1
ATOM 769 C CA . GLU A 1 93 ? 21.353 -14.955 -17.711 1.00 69.44 93 GLU A CA 1
ATOM 770 C C . GLU A 1 93 ? 22.321 -14.738 -16.534 1.00 69.44 93 GLU A C 1
ATOM 772 O O . GLU A 1 93 ? 23.311 -15.455 -16.401 1.00 69.44 93 GLU A O 1
ATOM 777 N N . MET A 1 94 ? 22.026 -13.794 -15.631 1.00 58.72 94 MET A N 1
ATOM 778 C CA . MET A 1 94 ? 22.841 -13.536 -14.438 1.00 58.72 94 MET A CA 1
ATOM 779 C C . MET A 1 94 ? 22.697 -14.592 -13.329 1.00 58.72 94 MET A C 1
ATOM 781 O O . MET A 1 94 ? 23.563 -14.661 -12.459 1.00 58.72 94 MET A O 1
ATOM 785 N N . TYR A 1 95 ? 21.635 -15.405 -13.334 1.00 56.69 95 TYR A N 1
ATOM 786 C CA . TYR A 1 95 ? 21.319 -16.337 -12.239 1.00 56.69 95 TYR A CA 1
ATOM 787 C C . TYR A 1 95 ? 21.589 -17.809 -12.581 1.00 56.69 95 TYR A C 1
ATOM 789 O O . TYR A 1 95 ? 21.564 -18.659 -11.694 1.00 56.69 95 TYR A O 1
ATOM 797 N N . THR A 1 96 ? 21.866 -18.125 -13.847 1.00 62.03 96 THR A N 1
ATOM 798 C CA . THR A 1 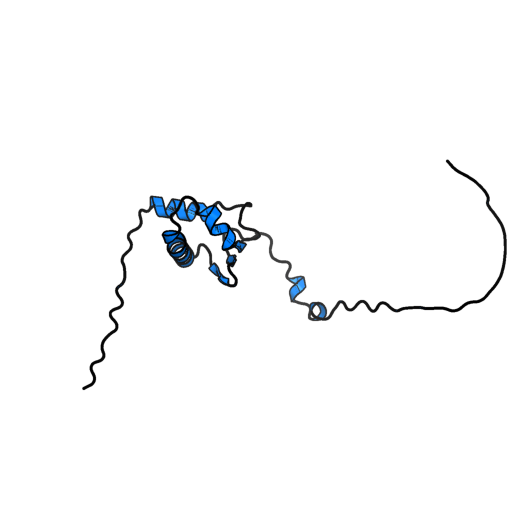96 ? 22.071 -19.500 -14.335 1.00 62.03 96 THR A CA 1
ATOM 799 C C . THR A 1 96 ? 23.527 -19.963 -14.336 1.00 62.03 96 THR A C 1
ATOM 801 O O . THR A 1 96 ? 23.781 -21.163 -14.424 1.00 62.03 96 THR A O 1
ATOM 804 N N . THR A 1 97 ? 24.498 -19.060 -14.185 1.00 55.28 97 THR A N 1
ATOM 805 C CA . THR A 1 97 ? 25.919 -19.428 -14.267 1.00 55.28 97 THR A CA 1
ATOM 806 C C . THR A 1 97 ? 26.556 -19.477 -12.878 1.00 55.28 97 THR A C 1
ATOM 808 O O . THR A 1 97 ? 26.728 -18.450 -12.221 1.00 55.28 97 THR A O 1
ATOM 811 N N . ARG A 1 98 ? 26.993 -20.673 -12.445 1.00 53.91 98 ARG A N 1
ATOM 812 C CA . ARG A 1 98 ? 27.803 -20.887 -11.221 1.00 53.91 98 ARG A CA 1
ATOM 813 C C . ARG A 1 98 ? 29.065 -20.005 -11.155 1.00 53.91 98 ARG A C 1
ATOM 815 O O . ARG A 1 98 ? 29.584 -19.762 -10.070 1.00 53.91 98 ARG A O 1
ATOM 822 N N . GLU A 1 99 ? 29.534 -19.489 -12.288 1.00 54.38 99 GLU A N 1
ATOM 823 C CA . GLU A 1 99 ? 30.700 -18.600 -12.388 1.00 54.38 99 GLU A CA 1
ATOM 824 C C . GLU A 1 99 ? 30.455 -17.171 -11.866 1.00 54.38 99 GLU A C 1
ATOM 826 O O .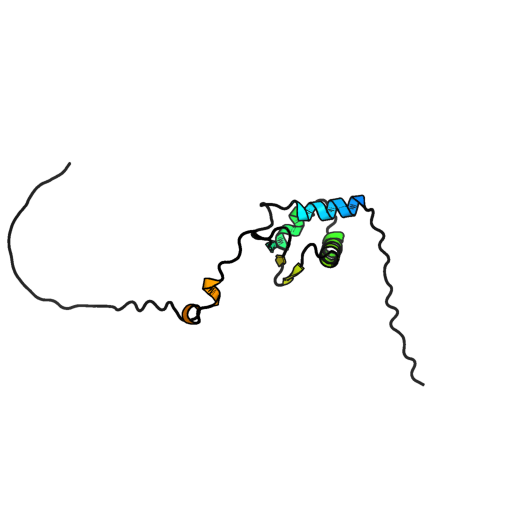 GLU A 1 99 ? 31.412 -16.474 -11.523 1.00 54.38 99 GLU A O 1
ATOM 831 N N . GLY A 1 100 ? 29.197 -16.729 -11.730 1.00 50.03 100 GLY A N 1
ATOM 832 C CA . GLY A 1 100 ? 28.874 -15.381 -11.244 1.00 50.03 100 GLY A CA 1
ATOM 833 C C . GLY A 1 100 ? 29.204 -15.149 -9.763 1.00 50.03 100 GLY A C 1
ATOM 834 O O . GLY A 1 100 ? 29.516 -14.026 -9.369 1.00 50.03 100 GLY A O 1
ATOM 835 N N . ILE A 1 101 ? 29.199 -16.207 -8.942 1.00 56.19 101 ILE A N 1
ATOM 836 C CA . ILE A 1 101 ? 29.372 -16.106 -7.481 1.00 56.19 101 ILE A CA 1
ATOM 837 C C . ILE A 1 101 ? 30.859 -16.037 -7.071 1.00 56.19 101 ILE A C 1
ATOM 839 O O . ILE A 1 101 ? 31.175 -15.516 -6.004 1.00 56.19 101 ILE A O 1
ATOM 843 N N . LEU A 1 102 ? 31.802 -16.479 -7.918 1.00 54.62 102 LEU A N 1
ATOM 844 C CA . LEU A 1 102 ? 33.227 -16.596 -7.543 1.00 54.62 102 LEU A CA 1
ATOM 845 C C . LEU A 1 102 ? 34.199 -15.695 -8.336 1.00 54.62 102 LEU A C 1
ATOM 847 O O . LEU A 1 102 ? 35.418 -15.806 -8.203 1.00 54.62 102 LEU A O 1
ATOM 851 N N . GLY A 1 103 ? 33.694 -14.803 -9.186 1.00 52.66 103 GLY A N 1
ATOM 852 C CA . GLY A 1 103 ? 34.401 -14.498 -10.430 1.00 52.66 103 GLY A CA 1
ATOM 853 C C . GLY A 1 103 ? 35.088 -13.147 -10.626 1.00 52.66 103 GLY A C 1
ATOM 854 O O . GLY A 1 103 ? 35.287 -12.806 -11.783 1.00 52.66 103 GLY A O 1
ATOM 855 N N . ARG A 1 104 ? 35.466 -12.339 -9.617 1.00 52.16 104 ARG A N 1
ATOM 856 C CA . ARG A 1 104 ? 36.315 -11.137 -9.871 1.00 52.16 104 ARG A CA 1
ATOM 857 C C . ARG A 1 104 ? 37.346 -10.824 -8.779 1.00 52.16 104 ARG A C 1
ATOM 859 O O . ARG A 1 104 ? 37.392 -9.722 -8.242 1.00 52.16 104 ARG A O 1
ATOM 866 N N . ARG A 1 105 ? 38.289 -11.738 -8.527 1.00 47.47 105 ARG A N 1
ATOM 867 C CA . ARG A 1 105 ? 39.622 -11.346 -8.026 1.00 47.47 105 ARG A CA 1
ATOM 868 C C . ARG A 1 105 ? 40.524 -11.029 -9.220 1.00 47.47 105 ARG A C 1
ATOM 870 O O . ARG A 1 105 ? 41.207 -11.907 -9.740 1.00 47.47 105 ARG A O 1
ATOM 877 N N . LYS A 1 106 ? 40.559 -9.763 -9.657 1.00 52.28 106 LYS A N 1
ATOM 878 C CA . LYS A 1 106 ? 41.644 -9.285 -10.530 1.00 52.28 106 LYS A CA 1
ATOM 879 C C . LYS A 1 106 ? 42.957 -9.383 -9.746 1.00 52.28 106 LYS A C 1
ATOM 881 O O . LYS A 1 106 ? 43.254 -8.533 -8.911 1.00 52.28 106 LYS A O 1
ATOM 886 N N . ARG A 1 107 ? 43.751 -10.427 -10.005 1.00 46.72 107 ARG A N 1
ATOM 887 C CA . ARG A 1 107 ? 45.157 -10.492 -9.588 1.00 46.72 107 ARG A CA 1
ATOM 888 C C . ARG A 1 107 ? 45.911 -9.366 -10.297 1.00 46.72 107 ARG A C 1
ATOM 890 O O . ARG A 1 107 ? 46.235 -9.472 -11.475 1.00 46.72 107 ARG A O 1
ATOM 897 N N . LYS A 1 108 ? 46.193 -8.283 -9.572 1.00 50.62 108 LYS A N 1
ATOM 898 C CA . LYS A 1 108 ? 47.165 -7.262 -9.973 1.00 50.62 108 LYS A CA 1
ATOM 899 C C . LYS A 1 108 ? 48.549 -7.920 -9.900 1.00 50.62 108 LYS A C 1
ATOM 901 O O . LYS A 1 108 ? 49.164 -7.963 -8.838 1.00 50.62 108 LYS A O 1
ATOM 906 N N . LYS A 1 109 ? 48.998 -8.536 -11.000 1.00 49.44 109 LYS A N 1
ATOM 907 C CA . LYS A 1 109 ? 50.352 -9.092 -11.104 1.00 49.44 109 LYS A CA 1
ATOM 908 C C . LYS A 1 109 ? 51.314 -7.914 -11.195 1.00 49.44 109 LYS A C 1
ATOM 910 O O . LYS A 1 109 ? 51.440 -7.282 -12.238 1.00 49.44 109 LYS A O 1
ATOM 915 N N . GLY A 1 110 ? 51.932 -7.594 -10.063 1.00 47.19 110 GLY A N 1
ATOM 916 C CA . GLY A 1 110 ? 53.086 -6.714 -10.028 1.00 47.19 110 GLY A CA 1
ATOM 917 C C . GLY A 1 110 ? 54.195 -7.280 -10.911 1.00 47.19 110 GLY A C 1
ATOM 918 O O . GLY A 1 110 ? 54.490 -8.473 -10.871 1.00 47.19 110 GLY A O 1
ATOM 919 N N . ARG A 1 111 ? 54.813 -6.405 -11.696 1.00 43.69 111 ARG A N 1
ATOM 920 C CA . ARG A 1 111 ? 56.160 -6.594 -12.221 1.00 43.69 111 ARG A CA 1
ATOM 921 C C . ARG A 1 111 ? 56.955 -5.369 -11.784 1.00 43.69 111 ARG A C 1
ATOM 923 O O . ARG A 1 111 ? 56.741 -4.279 -12.298 1.00 43.69 111 ARG A O 1
ATOM 930 N N . ARG A 1 112 ? 57.795 -5.553 -10.762 1.00 40.78 112 ARG A N 1
ATOM 931 C CA . ARG A 1 112 ? 58.912 -4.661 -10.443 1.00 40.78 112 ARG A CA 1
ATOM 932 C C . ARG A 1 112 ? 60.158 -5.226 -11.135 1.00 40.78 112 ARG A C 1
ATOM 934 O O . ARG A 1 112 ? 60.447 -6.395 -10.920 1.00 40.78 112 ARG A O 1
ATOM 941 N N . GLY A 1 113 ? 60.816 -4.375 -11.926 1.00 36.88 113 GLY A N 1
ATOM 942 C CA . GLY A 1 113 ? 62.272 -4.155 -11.983 1.00 36.88 113 GLY A CA 1
ATOM 943 C C . GLY A 1 113 ? 63.206 -5.205 -12.600 1.00 36.88 113 GLY A C 1
ATOM 944 O O . GLY A 1 113 ? 63.342 -6.286 -12.043 1.00 36.88 113 GLY A O 1
ATOM 945 N N . ALA A 1 114 ? 63.908 -4.807 -13.672 1.00 33.41 114 ALA A N 1
ATOM 946 C CA . ALA A 1 114 ? 65.375 -4.884 -13.898 1.00 33.41 114 ALA A CA 1
ATOM 947 C C . ALA A 1 114 ? 65.642 -4.451 -15.369 1.00 33.41 114 ALA A C 1
ATOM 949 O O . ALA A 1 114 ? 65.041 -5.043 -16.257 1.00 33.41 114 ALA A O 1
ATOM 950 N N . LEU A 1 115 ? 66.187 -3.261 -15.676 1.00 35.25 115 LEU A N 1
ATOM 951 C CA . LEU A 1 115 ? 67.596 -2.793 -15.704 1.00 35.25 115 LEU A CA 1
ATOM 952 C C . LEU A 1 115 ? 68.475 -3.407 -16.820 1.00 35.25 115 LEU A C 1
ATOM 954 O O . LEU A 1 115 ? 68.643 -4.620 -16.855 1.00 35.25 115 LEU A O 1
ATOM 958 N N . GLY A 1 116 ? 69.064 -2.507 -17.631 1.00 30.34 116 GLY A N 1
ATOM 959 C CA . GLY A 1 116 ? 70.125 -2.703 -18.644 1.00 30.34 116 GLY A CA 1
ATOM 960 C C . GLY A 1 116 ? 69.619 -2.843 -20.088 1.00 30.34 116 GLY A C 1
ATOM 961 O O . GLY A 1 116 ? 68.674 -3.589 -20.291 1.00 30.34 116 GLY A O 1
ATOM 962 N N . GLU A 1 117 ? 70.157 -2.240 -21.155 1.00 33.62 117 GLU A N 1
ATOM 963 C CA . GLU A 1 117 ? 71.261 -1.294 -21.423 1.00 33.62 117 GLU A CA 1
ATOM 964 C C . GLU A 1 117 ? 71.281 -1.074 -22.965 1.00 33.62 117 GLU A C 1
ATOM 966 O O . GLU A 1 117 ? 71.016 -2.047 -23.665 1.00 33.62 117 GLU A O 1
ATOM 971 N N . GLY A 1 118 ? 71.598 0.148 -23.447 1.00 30.94 118 GLY A N 1
ATOM 972 C CA . GLY A 1 118 ? 72.088 0.516 -24.811 1.00 30.94 118 GLY A CA 1
ATOM 973 C C . GLY A 1 118 ? 71.214 0.190 -26.051 1.00 30.94 118 GLY A C 1
ATOM 974 O O . GLY A 1 118 ? 70.475 -0.778 -26.048 1.00 30.94 118 GLY A O 1
ATOM 975 N N . GLU A 1 119 ? 71.182 0.909 -27.176 1.00 33.94 119 GLU A N 1
ATOM 976 C CA . GLU A 1 119 ? 71.945 2.019 -27.770 1.00 33.94 119 GLU A CA 1
ATOM 977 C C . GLU A 1 119 ? 71.019 2.774 -28.768 1.00 33.94 119 GLU A C 1
ATOM 979 O O . GLU A 1 119 ? 70.031 2.212 -29.239 1.00 33.94 119 GLU A O 1
ATOM 984 N N . GLU A 1 120 ? 71.321 4.065 -28.964 1.00 35.72 120 GLU A N 1
ATOM 985 C CA . GLU A 1 120 ? 71.263 4.950 -30.158 1.00 35.72 120 GLU A CA 1
ATOM 986 C C . GLU A 1 120 ? 70.440 4.517 -31.414 1.00 35.72 120 GLU A C 1
ATOM 988 O O . GLU A 1 120 ? 70.396 3.354 -31.781 1.00 35.72 120 GLU A O 1
ATOM 993 N N . GLU A 1 121 ? 69.719 5.370 -32.160 1.00 36.94 121 GLU A N 1
ATOM 994 C CA . GLU A 1 121 ? 70.138 6.627 -32.803 1.00 36.94 121 GLU A CA 1
ATOM 995 C C . GLU A 1 121 ? 68.914 7.404 -33.384 1.00 36.94 121 GLU A C 1
ATOM 997 O O . GLU A 1 121 ? 67.892 6.821 -33.743 1.00 36.94 121 GLU A O 1
ATOM 1002 N N . GLU A 1 122 ? 69.086 8.729 -33.477 1.00 35.03 122 GLU A N 1
ATOM 1003 C CA . GLU A 1 122 ? 68.523 9.751 -34.390 1.00 35.03 122 GLU A CA 1
ATOM 1004 C C . GLU A 1 122 ? 67.022 9.906 -34.744 1.00 35.03 122 GLU A C 1
ATOM 1006 O O . GLU A 1 122 ? 66.372 9.070 -35.365 1.00 35.03 122 GLU A O 1
ATOM 1011 N N . GLY A 1 123 ? 66.563 11.159 -34.581 1.00 33.50 123 GLY A N 1
ATOM 1012 C CA . GLY A 1 123 ? 65.878 11.873 -35.667 1.00 33.50 123 GLY A CA 1
ATOM 1013 C C . GLY A 1 123 ? 64.502 12.462 -35.341 1.00 33.50 123 GLY A C 1
ATOM 1014 O O . GLY A 1 123 ? 63.516 11.741 -35.243 1.00 33.50 123 GLY A O 1
ATOM 1015 N N . GLY A 1 124 ? 64.400 13.798 -35.297 1.00 36.16 124 GLY A N 1
ATOM 1016 C CA . GLY A 1 124 ? 63.128 14.483 -35.584 1.00 36.16 124 GLY A CA 1
ATOM 1017 C C . GLY A 1 124 ? 62.658 15.528 -34.576 1.00 36.16 124 GLY A C 1
ATOM 1018 O O . GLY A 1 124 ? 61.644 15.365 -33.906 1.00 36.16 124 GLY A O 1
ATOM 1019 N N . LEU A 1 125 ? 63.371 16.649 -34.539 1.00 38.72 125 LEU A N 1
ATOM 1020 C CA . LEU A 1 125 ? 62.893 17.953 -34.084 1.00 38.72 125 LEU A CA 1
ATOM 1021 C C . LEU A 1 125 ? 61.602 18.344 -34.845 1.00 38.72 125 LEU A C 1
ATOM 1023 O O . LEU A 1 125 ? 61.621 18.279 -36.069 1.00 38.72 125 LEU A O 1
ATOM 1027 N N . LEU A 1 126 ? 60.538 18.822 -34.177 1.00 40.69 126 LEU A N 1
ATOM 1028 C CA . LEU A 1 126 ? 59.910 20.127 -34.483 1.00 40.69 126 LEU A CA 1
ATOM 1029 C C . LEU A 1 126 ? 58.645 20.452 -33.670 1.00 40.69 126 LEU A C 1
ATOM 1031 O O . LEU A 1 126 ? 57.771 19.635 -33.399 1.00 40.69 126 LEU A O 1
ATOM 1035 N N . LEU A 1 127 ? 58.619 21.731 -33.304 1.00 37.72 127 LEU A N 1
ATOM 1036 C CA . LEU A 1 127 ? 57.681 22.473 -32.480 1.00 37.72 127 LEU A CA 1
ATOM 1037 C C . LEU A 1 127 ? 56.264 22.620 -33.066 1.00 37.72 127 LEU A C 1
ATOM 1039 O O . LEU A 1 127 ? 56.093 22.805 -34.264 1.00 37.72 127 LEU A O 1
ATOM 1043 N N . ARG A 1 128 ? 55.319 22.741 -32.121 1.00 36.12 128 ARG A N 1
ATOM 1044 C CA . ARG A 1 128 ? 54.170 23.671 -32.041 1.00 36.12 128 ARG A CA 1
ATOM 1045 C C . ARG A 1 128 ? 53.327 23.929 -33.297 1.00 36.12 128 ARG A C 1
ATOM 1047 O O . ARG A 1 128 ? 53.780 24.569 -34.241 1.00 36.12 128 ARG A O 1
ATOM 1054 N N . ARG A 1 129 ? 52.018 23.746 -33.121 1.00 40.41 129 ARG A N 1
ATOM 1055 C CA . ARG A 1 129 ? 51.044 24.840 -33.240 1.00 40.41 129 ARG A CA 1
ATOM 1056 C C . ARG A 1 129 ? 49.974 24.707 -32.169 1.00 40.41 129 ARG A C 1
ATOM 1058 O O . ARG A 1 129 ? 49.603 23.552 -31.879 1.00 40.41 129 ARG A O 1
#

pLDDT: mean 72.55, std 20.78, range [30.34, 93.62]

Organism: NCBI:txid180227

Radius of gyration: 31.6 Å; chains: 1; bounding box: 90×55×71 Å